Protein AF-A0A822H9C8-F1 (afdb_monomer)

Foldseek 3Di:
DDDPDPDPVLPDQPDFDWDADPPDPPRRTDTDRDQVVPPCPVVVVVLCVQVVVLVCVVCPLVDPPDPVCVVVSVVVCVVVVNDDPPDDDDDDDDPPPVPPDDPVRVLVVQLVSCCVRVPPPCDGPRHHSVNSSVD

Radius of gyration: 20.41 Å; Cα contacts (8 Å, |Δi|>4): 65; chains: 1; bounding box: 45×48×55 Å

Solvent-accessible surface area (backbone atoms only — not comparable to full-atom values): 8768 Å² total; per-residue (Å²): 136,82,79,84,74,83,55,69,88,76,63,60,85,50,49,76,42,73,45,76,35,92,88,45,90,95,47,64,54,46,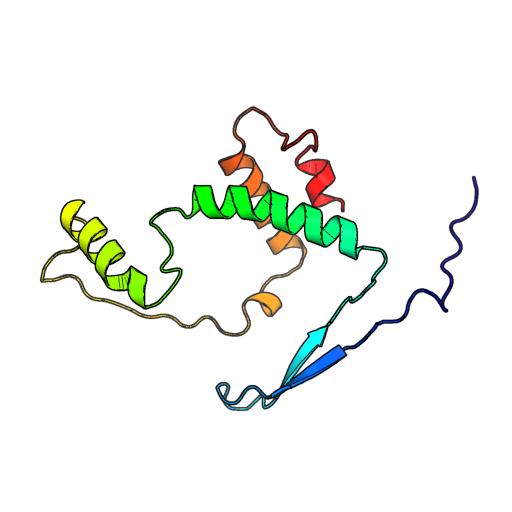80,45,76,47,62,76,91,36,96,56,43,68,57,54,54,49,50,51,53,59,51,47,51,56,49,50,64,76,37,59,95,75,60,78,87,45,81,84,48,44,61,62,52,49,51,48,34,39,76,71,68,76,47,55,96,84,64,81,88,86,87,83,86,77,78,63,65,88,72,77,53,56,73,64,60,52,51,56,52,50,52,53,49,49,57,72,71,53,51,90,65,58,44,58,98,86,42,40,59,69,59,66,78,71,109

Mean predicted aligned error: 11.52 Å

Nearest PDB structures (foldseek):
  7yp0-assembly1_B-2  TM=2.480E-01  e=6.935E+00  Colletotrichum tofieldiae

Structure (mmCIF, N/CA/C/O backbone):
data_AF-A0A822H9C8-F1
#
_entry.id   AF-A0A822H9C8-F1
#
loop_
_atom_site.group_PDB
_atom_site.id
_atom_site.type_symbol
_atom_site.label_atom_id
_atom_site.label_alt_id
_atom_site.label_comp_id
_atom_site.label_asym_id
_atom_site.label_entity_id
_atom_site.label_seq_id
_atom_site.pdbx_PDB_ins_code
_atom_site.Cartn_x
_atom_site.Cartn_y
_atom_site.Cartn_z
_atom_site.occupancy
_atom_site.B_iso_or_equiv
_atom_site.auth_seq_id
_atom_site.auth_comp_id
_atom_site.auth_asym_id
_atom_site.auth_atom_id
_atom_site.pdbx_PDB_model_num
ATOM 1 N N . TYR A 1 1 ? 20.281 15.296 -30.357 1.00 36.66 1 TYR A N 1
ATOM 2 C CA . TYR A 1 1 ? 19.369 14.185 -30.028 1.00 36.66 1 TYR A CA 1
ATOM 3 C C . TYR A 1 1 ? 20.124 12.868 -30.143 1.00 36.66 1 TYR A C 1
ATOM 5 O O . TYR A 1 1 ? 20.295 12.362 -31.243 1.00 36.66 1 TYR A O 1
ATOM 13 N N . MET A 1 2 ? 20.660 12.353 -29.031 1.00 35.38 2 MET A N 1
ATOM 14 C CA . MET A 1 2 ? 21.233 11.004 -28.994 1.00 35.38 2 MET A CA 1
ATOM 15 C C . MET A 1 2 ? 20.090 10.010 -28.800 1.00 35.38 2 MET A C 1
ATOM 17 O O . MET A 1 2 ? 19.389 10.067 -27.794 1.00 35.38 2 MET A O 1
ATOM 21 N N . ALA A 1 3 ? 19.890 9.122 -29.772 1.00 40.47 3 ALA A N 1
ATOM 22 C CA . ALA A 1 3 ? 18.968 8.005 -29.633 1.00 40.47 3 ALA A CA 1
ATOM 23 C C . ALA A 1 3 ? 19.430 7.126 -28.461 1.00 40.47 3 ALA A C 1
ATOM 25 O O . ALA A 1 3 ? 20.532 6.573 -28.492 1.00 40.47 3 ALA A O 1
ATOM 26 N N . MET A 1 4 ? 18.598 7.018 -27.425 1.00 35.91 4 MET A N 1
ATOM 27 C CA . MET A 1 4 ? 18.821 6.134 -26.286 1.00 35.91 4 MET A CA 1
ATOM 28 C C . MET A 1 4 ? 18.798 4.686 -26.793 1.00 35.91 4 MET A C 1
ATOM 30 O O . MET A 1 4 ? 17.742 4.100 -27.024 1.00 35.91 4 MET A O 1
ATOM 34 N N . LYS A 1 5 ? 19.978 4.115 -27.054 1.00 40.62 5 LYS A N 1
ATOM 35 C CA . LYS A 1 5 ? 20.110 2.714 -27.463 1.00 40.62 5 LYS A CA 1
ATOM 36 C C . LYS A 1 5 ? 19.941 1.833 -26.230 1.00 40.62 5 LYS A C 1
ATOM 38 O O . LYS A 1 5 ? 20.810 1.805 -25.363 1.00 40.62 5 LYS A O 1
ATOM 43 N N . ILE A 1 6 ? 18.832 1.099 -26.173 1.00 47.09 6 ILE A N 1
ATOM 44 C CA . ILE A 1 6 ? 18.606 0.072 -25.154 1.00 47.09 6 ILE A CA 1
ATOM 45 C C . ILE A 1 6 ? 19.649 -1.029 -25.359 1.00 47.09 6 ILE A C 1
ATOM 47 O O . ILE A 1 6 ? 19.600 -1.784 -26.333 1.00 47.09 6 ILE A O 1
ATOM 51 N N . ASN A 1 7 ? 20.613 -1.112 -24.446 1.00 45.69 7 ASN A N 1
ATOM 52 C CA . ASN A 1 7 ? 21.593 -2.182 -24.449 1.00 45.69 7 ASN A CA 1
ATOM 53 C C . ASN A 1 7 ? 20.964 -3.445 -23.829 1.00 45.69 7 ASN A C 1
ATOM 55 O O . ASN A 1 7 ? 20.665 -3.504 -22.635 1.00 45.69 7 ASN A O 1
ATOM 59 N N . ARG A 1 8 ? 20.743 -4.473 -24.656 1.00 47.16 8 ARG A N 1
ATOM 60 C CA . ARG A 1 8 ? 20.123 -5.740 -24.232 1.00 47.16 8 ARG A CA 1
ATOM 61 C C . ARG A 1 8 ? 20.939 -6.490 -23.173 1.00 47.16 8 ARG A C 1
ATOM 63 O O . ARG A 1 8 ? 20.356 -7.276 -22.439 1.00 47.16 8 ARG A O 1
ATOM 70 N N . SER A 1 9 ? 22.247 -6.241 -23.044 1.00 49.59 9 SER A N 1
ATOM 71 C CA . SER A 1 9 ? 23.064 -6.871 -21.995 1.00 49.59 9 SER A CA 1
ATOM 72 C C . SER A 1 9 ? 22.898 -6.228 -20.613 1.00 49.59 9 SER A C 1
ATOM 74 O O . SER A 1 9 ? 23.190 -6.879 -19.612 1.00 49.59 9 SER A O 1
ATOM 76 N N . THR A 1 10 ? 22.388 -4.991 -20.546 1.00 47.00 10 THR A N 1
ATOM 77 C CA . THR A 1 10 ? 22.060 -4.295 -19.287 1.00 47.00 10 THR A CA 1
ATOM 78 C C . THR A 1 10 ? 20.617 -4.514 -18.833 1.00 47.00 10 THR A C 1
ATOM 80 O O . THR A 1 10 ? 20.328 -4.378 -17.649 1.00 47.00 10 THR A O 1
ATOM 83 N N . VAL A 1 11 ? 19.710 -4.903 -19.739 1.00 45.28 11 VAL A N 1
ATOM 84 C CA . VAL A 1 11 ? 18.338 -5.308 -19.390 1.00 45.28 11 VAL A CA 1
ATOM 85 C C . VAL A 1 11 ? 18.329 -6.808 -19.111 1.00 45.28 11 VAL A C 1
ATOM 87 O O . VAL A 1 11 ? 17.826 -7.613 -19.890 1.00 45.28 11 VAL A O 1
ATOM 90 N N . ARG A 1 12 ? 18.933 -7.210 -17.996 1.00 47.72 12 ARG A N 1
ATOM 91 C CA . ARG A 1 12 ? 18.649 -8.531 -17.442 1.00 47.72 12 ARG A CA 1
ATOM 92 C C . ARG A 1 12 ? 17.345 -8.411 -16.654 1.00 47.72 12 ARG A C 1
ATOM 94 O O . ARG A 1 12 ? 17.274 -7.592 -15.740 1.00 47.72 12 ARG A O 1
ATOM 101 N N . MET A 1 13 ? 16.329 -9.220 -16.976 1.00 48.09 13 MET A N 1
ATOM 102 C CA . MET A 1 13 ? 15.284 -9.565 -16.000 1.00 48.09 13 MET A CA 1
ATOM 103 C C . MET A 1 13 ? 15.980 -10.355 -14.894 1.00 48.09 13 MET A C 1
ATOM 105 O O . MET A 1 13 ? 16.021 -11.583 -14.905 1.00 48.09 13 MET A O 1
ATOM 109 N N . ASN A 1 14 ? 16.668 -9.636 -14.020 1.00 49.94 14 ASN A N 1
ATOM 110 C CA . ASN A 1 14 ? 17.424 -10.206 -12.933 1.00 49.94 14 ASN A CA 1
ATOM 111 C C . ASN A 1 14 ? 16.394 -10.813 -11.973 1.00 49.94 14 ASN A C 1
ATOM 113 O O . ASN A 1 14 ? 15.735 -10.116 -11.218 1.00 49.94 14 ASN A O 1
ATOM 117 N N . TYR A 1 15 ? 16.251 -12.132 -12.089 1.00 63.12 15 TYR A N 1
ATOM 118 C CA . TYR A 1 15 ? 15.735 -13.056 -11.090 1.00 63.12 15 TYR A CA 1
ATOM 119 C C . TYR A 1 15 ? 14.228 -12.976 -10.781 1.00 63.12 15 TYR A C 1
ATOM 121 O O . TYR A 1 15 ? 13.789 -12.445 -9.760 1.00 63.12 15 TYR A O 1
ATOM 129 N N . LEU A 1 16 ? 13.438 -13.596 -11.664 1.00 69.19 16 LEU A N 1
ATOM 130 C CA . LEU A 1 16 ? 12.135 -14.157 -11.307 1.00 69.19 16 LEU A CA 1
ATOM 131 C C . LEU A 1 16 ? 12.366 -15.413 -10.449 1.00 69.19 16 LEU A C 1
ATOM 133 O O . LEU A 1 16 ? 12.914 -16.404 -10.934 1.00 69.19 16 LEU A O 1
ATOM 137 N N . TYR A 1 17 ? 11.960 -15.365 -9.187 1.00 72.44 17 TYR A N 1
ATOM 138 C CA . TYR A 1 17 ? 11.976 -16.487 -8.254 1.00 72.44 17 TYR A CA 1
ATOM 139 C C . TYR A 1 17 ? 10.575 -17.057 -8.084 1.00 72.44 17 TYR A C 1
ATOM 141 O O . TYR A 1 17 ? 9.591 -16.329 -8.151 1.00 72.44 17 TYR A O 1
ATOM 149 N N . PHE A 1 18 ? 10.493 -18.350 -7.800 1.00 77.25 18 PHE A N 1
ATOM 150 C CA . PHE A 1 18 ? 9.261 -19.016 -7.401 1.00 77.25 18 PHE A CA 1
ATOM 151 C C . PHE A 1 18 ? 9.414 -19.424 -5.942 1.00 77.25 18 PHE A C 1
ATOM 153 O O . PHE A 1 18 ? 10.224 -20.294 -5.623 1.00 77.25 18 PHE A O 1
ATOM 160 N N . VAL A 1 19 ? 8.690 -18.750 -5.055 1.00 77.94 19 VAL A N 1
ATOM 161 C CA . VAL A 1 19 ? 8.716 -19.036 -3.617 1.00 77.94 19 VAL A CA 1
ATOM 162 C C . VAL A 1 19 ? 7.551 -19.954 -3.290 1.00 77.94 19 VAL A C 1
ATOM 164 O O . VAL A 1 19 ? 6.434 -19.693 -3.724 1.00 77.94 19 VAL A O 1
ATOM 167 N N . SER A 1 20 ? 7.796 -21.036 -2.554 1.00 73.06 20 SER A N 1
ATOM 168 C CA . SER A 1 20 ? 6.732 -21.950 -2.141 1.00 73.06 20 SER A CA 1
ATOM 169 C C . SER A 1 20 ? 5.742 -21.250 -1.210 1.00 73.06 20 SER A C 1
ATOM 171 O O . SER A 1 20 ? 6.162 -20.710 -0.185 1.00 73.06 20 SER A O 1
ATOM 173 N N . ASP A 1 21 ? 4.453 -21.309 -1.533 1.00 70.12 21 ASP A N 1
ATOM 174 C CA . ASP A 1 21 ? 3.382 -20.826 -0.660 1.00 70.12 21 ASP A CA 1
ATOM 175 C C . ASP A 1 21 ? 2.584 -22.028 -0.148 1.00 70.12 21 ASP A C 1
ATOM 177 O O . ASP A 1 21 ? 1.805 -22.646 -0.869 1.00 70.12 21 ASP A O 1
ATOM 181 N N . THR A 1 22 ? 2.823 -22.398 1.109 1.00 66.62 22 THR A N 1
ATOM 182 C CA . THR A 1 22 ? 2.149 -23.528 1.762 1.00 66.62 22 THR A CA 1
ATOM 183 C C . THR A 1 22 ? 0.739 -23.186 2.240 1.00 66.62 22 THR A C 1
ATOM 185 O O . THR A 1 22 ? 0.046 -24.067 2.746 1.00 66.62 22 THR A O 1
ATOM 188 N N . HIS A 1 23 ? 0.314 -21.924 2.127 1.00 65.38 23 HIS A N 1
ATOM 189 C CA . HIS A 1 23 ? -0.950 -21.434 2.678 1.00 65.38 23 HIS A CA 1
ATOM 190 C C . HIS A 1 23 ? -2.049 -21.229 1.623 1.00 65.38 23 HIS A C 1
ATOM 192 O O . HIS A 1 23 ? -3.171 -20.875 1.989 1.00 65.38 23 HIS A O 1
ATOM 198 N N . LYS A 1 24 ? -1.768 -21.484 0.337 1.00 60.69 24 LYS A N 1
ATOM 199 C CA . LYS A 1 24 ? -2.753 -21.436 -0.753 1.00 60.69 24 LYS A CA 1
ATOM 200 C C . LYS A 1 24 ? -3.019 -22.820 -1.334 1.00 60.69 24 LYS A C 1
ATOM 202 O O . LYS A 1 24 ? -2.141 -23.442 -1.926 1.00 60.69 24 LYS A O 1
ATOM 207 N N . GLU A 1 25 ? -4.260 -23.284 -1.225 1.00 59.91 25 GLU A N 1
ATOM 208 C CA . GLU A 1 25 ? -4.690 -24.498 -1.919 1.00 59.91 25 GLU A CA 1
ATOM 209 C C . GLU A 1 25 ? -4.641 -24.289 -3.444 1.00 59.91 25 GLU A C 1
ATOM 211 O O . GLU A 1 25 ? -5.191 -23.326 -3.976 1.00 59.91 25 GLU A O 1
ATOM 216 N N . GLY A 1 26 ? -3.959 -25.190 -4.158 1.00 62.66 26 GLY A N 1
ATOM 217 C CA . GLY A 1 26 ? -3.940 -25.239 -5.626 1.00 62.66 26 GLY A CA 1
ATOM 218 C C . GLY A 1 26 ? -2.845 -24.429 -6.334 1.00 62.66 26 GLY A C 1
ATOM 219 O O . GLY A 1 26 ? -2.593 -24.692 -7.509 1.00 62.66 26 GLY A O 1
ATOM 220 N N . ILE A 1 27 ? -2.145 -23.510 -5.656 1.00 62.75 27 ILE A N 1
ATOM 221 C CA . ILE A 1 27 ? -1.008 -22.766 -6.232 1.00 62.75 27 ILE A CA 1
ATOM 222 C C . ILE A 1 27 ? 0.212 -22.945 -5.320 1.00 62.75 27 ILE A C 1
ATOM 224 O O . ILE A 1 27 ? 0.350 -22.222 -4.338 1.00 62.75 27 ILE A O 1
ATOM 228 N N . PRO A 1 28 ? 1.120 -23.888 -5.630 1.00 66.75 28 PRO A N 1
ATOM 229 C CA . PRO A 1 28 ? 2.217 -24.238 -4.729 1.00 66.75 28 PRO A CA 1
ATOM 230 C C . PRO A 1 28 ? 3.353 -23.206 -4.717 1.00 66.75 28 PRO A C 1
ATOM 232 O O . PRO A 1 28 ? 4.261 -23.313 -3.894 1.00 66.75 28 PRO A O 1
ATOM 235 N N . VAL A 1 29 ? 3.347 -22.238 -5.641 1.00 72.81 29 VAL A N 1
ATOM 236 C CA . VAL A 1 29 ? 4.432 -21.267 -5.815 1.00 72.81 29 VAL A CA 1
ATOM 237 C C . VAL A 1 29 ? 3.924 -19.872 -6.169 1.00 72.81 29 VAL A C 1
ATOM 239 O O . VAL A 1 29 ? 3.071 -19.709 -7.040 1.00 72.81 29 VAL A O 1
ATOM 242 N N . GLN A 1 30 ? 4.512 -18.853 -5.547 1.00 73.56 30 GLN A N 1
ATOM 243 C CA . GLN A 1 30 ? 4.297 -17.451 -5.870 1.00 73.56 30 GLN A CA 1
ATOM 244 C C . GLN A 1 30 ? 5.509 -16.895 -6.639 1.00 73.56 30 GLN A C 1
ATOM 246 O O . GLN A 1 30 ? 6.632 -16.935 -6.120 1.00 73.56 30 GLN A O 1
ATOM 251 N N . PRO A 1 31 ? 5.322 -16.381 -7.870 1.00 75.75 31 PRO A N 1
ATOM 252 C CA . PRO A 1 31 ? 6.388 -15.710 -8.600 1.00 75.75 31 PRO A CA 1
ATOM 253 C C . PRO A 1 31 ? 6.720 -14.353 -7.961 1.00 75.75 31 PRO A C 1
ATOM 255 O O . PRO A 1 31 ? 5.826 -13.555 -7.682 1.00 75.75 31 PRO A O 1
ATOM 258 N N . ILE A 1 32 ? 8.007 -14.066 -7.768 1.00 77.81 32 ILE A N 1
ATOM 259 C CA . ILE A 1 32 ? 8.523 -12.802 -7.227 1.00 77.81 32 ILE A CA 1
ATOM 260 C C . ILE A 1 32 ? 9.671 -12.318 -8.108 1.00 77.81 32 ILE A C 1
ATOM 262 O O . ILE A 1 32 ? 10.579 -13.079 -8.425 1.00 77.81 32 ILE A O 1
ATOM 266 N N . ILE A 1 33 ? 9.658 -11.041 -8.481 1.00 74.38 33 ILE A N 1
ATOM 267 C CA . ILE A 1 33 ? 10.748 -10.409 -9.232 1.00 74.38 33 ILE A CA 1
ATOM 268 C C . ILE A 1 33 ? 11.648 -9.662 -8.247 1.00 74.38 33 ILE A C 1
ATOM 270 O O . ILE A 1 33 ? 11.166 -8.829 -7.477 1.00 74.38 33 ILE A O 1
ATOM 274 N N . VAL A 1 34 ? 12.954 -9.932 -8.279 1.00 69.00 34 VAL A N 1
ATOM 275 C CA . VAL A 1 34 ? 13.933 -9.262 -7.410 1.00 69.00 34 VAL A CA 1
ATOM 276 C C . VAL A 1 34 ? 14.845 -8.365 -8.234 1.00 69.00 34 VAL A C 1
ATOM 278 O O . VAL A 1 34 ? 15.851 -8.792 -8.788 1.00 69.00 34 VAL A O 1
ATOM 281 N N . CYS A 1 35 ? 14.547 -7.072 -8.244 1.00 65.75 35 CYS A N 1
ATOM 282 C CA . CYS A 1 35 ? 15.323 -6.085 -8.991 1.00 65.75 35 CYS A CA 1
ATOM 283 C C . CYS A 1 35 ? 16.610 -5.643 -8.268 1.00 65.75 35 CYS A C 1
ATOM 285 O O . CYS A 1 35 ? 16.849 -4.442 -8.144 1.00 65.75 35 CYS A O 1
ATOM 287 N N . ASN A 1 36 ? 17.442 -6.572 -7.781 1.00 64.94 36 ASN A N 1
ATOM 288 C CA . ASN A 1 36 ? 18.732 -6.223 -7.170 1.00 64.94 36 ASN A CA 1
ATOM 289 C C . ASN A 1 36 ? 19.644 -5.530 -8.196 1.00 64.94 36 ASN A C 1
ATOM 291 O O . ASN A 1 36 ? 19.786 -6.002 -9.323 1.00 64.94 36 ASN A O 1
ATOM 295 N N . ASP A 1 37 ? 20.200 -4.380 -7.803 1.00 69.06 37 ASP A N 1
ATOM 296 C CA . ASP A 1 37 ? 21.037 -3.500 -8.636 1.00 69.06 37 ASP A CA 1
ATOM 297 C C . ASP A 1 37 ? 20.394 -3.068 -9.966 1.00 69.06 37 ASP A C 1
ATOM 299 O O . ASP A 1 37 ? 21.076 -2.693 -10.921 1.00 69.06 37 ASP A O 1
ATOM 303 N N . GLY A 1 38 ? 19.058 -3.096 -10.035 1.00 68.50 38 GLY A N 1
ATOM 304 C CA . GLY A 1 38 ? 18.320 -2.602 -11.189 1.00 68.50 38 GLY A CA 1
ATOM 305 C C . GLY A 1 38 ? 18.526 -1.093 -11.392 1.00 68.50 38 GLY A C 1
ATOM 306 O O . GLY A 1 38 ? 18.662 -0.355 -10.411 1.00 68.50 38 GLY A O 1
ATOM 307 N N . PRO A 1 39 ? 18.475 -0.598 -12.642 1.00 71.56 39 PRO A N 1
ATOM 308 C CA . PRO A 1 39 ? 18.678 0.823 -12.945 1.00 71.56 39 PRO A CA 1
ATOM 309 C C . PRO A 1 39 ? 17.655 1.738 -12.249 1.0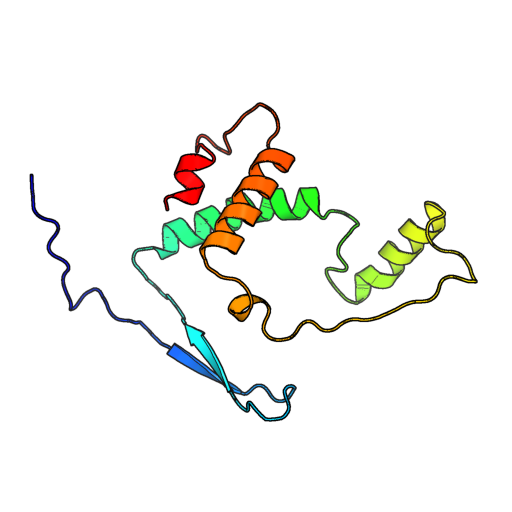0 71.56 39 PRO A C 1
ATOM 311 O O . PRO A 1 39 ? 17.935 2.907 -12.007 1.00 71.56 39 PRO A O 1
ATOM 314 N N . THR A 1 40 ? 16.489 1.201 -11.880 1.00 78.75 40 THR A N 1
ATOM 315 C CA . THR A 1 40 ? 15.413 1.916 -11.182 1.00 78.75 40 THR A CA 1
ATOM 316 C C . THR A 1 40 ? 15.452 1.765 -9.659 1.00 78.75 40 THR A C 1
ATOM 318 O O . THR A 1 40 ? 14.696 2.445 -8.971 1.00 78.75 40 THR A O 1
ATOM 321 N N . MET A 1 41 ? 16.350 0.944 -9.094 1.00 80.44 41 MET A N 1
ATOM 322 C CA . MET A 1 41 ? 16.372 0.622 -7.657 1.00 80.44 41 MET A CA 1
ATOM 323 C C . MET A 1 41 ? 16.482 1.870 -6.769 1.00 80.44 41 MET A C 1
ATOM 325 O O . MET A 1 41 ? 15.830 1.955 -5.727 1.00 80.44 41 MET A O 1
ATOM 329 N N . GLY A 1 42 ? 17.301 2.848 -7.168 1.00 81.25 42 GLY A N 1
ATOM 330 C CA . GLY A 1 42 ? 17.443 4.107 -6.433 1.00 81.25 42 GLY A CA 1
ATOM 331 C C . GLY A 1 42 ? 16.124 4.878 -6.352 1.00 81.25 42 GLY A C 1
ATOM 332 O O . GLY A 1 42 ? 15.709 5.273 -5.262 1.00 81.25 42 GLY A O 1
ATOM 333 N N . ILE A 1 43 ? 15.439 5.009 -7.492 1.00 82.31 43 ILE A N 1
ATOM 334 C CA . ILE A 1 43 ? 14.145 5.693 -7.602 1.00 82.31 43 ILE A CA 1
ATOM 335 C C . ILE A 1 43 ? 13.077 4.928 -6.814 1.00 82.31 43 ILE A C 1
ATOM 337 O O . ILE A 1 43 ? 12.385 5.527 -5.997 1.00 82.31 43 ILE A O 1
ATOM 341 N N . SER A 1 44 ? 12.996 3.601 -6.955 1.00 83.56 44 SER A N 1
ATOM 342 C CA . SER A 1 44 ? 12.028 2.779 -6.217 1.00 83.56 44 SER A CA 1
ATOM 343 C C . SER A 1 44 ? 12.214 2.870 -4.698 1.00 83.56 44 SER A C 1
ATOM 345 O O . SER A 1 44 ? 11.235 2.997 -3.965 1.00 83.56 44 SER A O 1
ATOM 347 N N . ARG A 1 45 ? 13.460 2.855 -4.198 1.00 85.38 45 ARG A N 1
ATOM 348 C CA . ARG A 1 45 ? 13.744 3.036 -2.760 1.00 85.38 45 ARG A CA 1
ATOM 349 C C . ARG A 1 45 ? 13.353 4.426 -2.273 1.00 85.38 45 ARG A C 1
ATOM 351 O O . ARG A 1 45 ? 12.837 4.556 -1.164 1.00 85.38 45 ARG A O 1
ATOM 358 N N . TYR A 1 46 ? 13.623 5.449 -3.078 1.00 87.25 46 TYR A N 1
ATOM 359 C CA . TYR A 1 46 ? 13.256 6.819 -2.752 1.00 87.25 46 TYR A CA 1
ATOM 360 C C . TYR A 1 46 ? 11.733 6.990 -2.688 1.00 87.25 46 TYR A C 1
ATOM 362 O O . TYR A 1 46 ? 11.228 7.418 -1.650 1.00 87.25 46 TYR A O 1
ATOM 370 N N . LEU A 1 47 ? 11.000 6.545 -3.715 1.00 87.38 47 LEU A N 1
ATOM 371 C CA . LEU A 1 47 ? 9.533 6.550 -3.730 1.00 87.38 47 LEU A CA 1
ATOM 372 C C . LEU A 1 47 ? 8.950 5.742 -2.566 1.00 87.38 47 LEU A C 1
ATOM 374 O O . LEU A 1 47 ? 8.037 6.209 -1.894 1.00 87.38 47 LEU A O 1
ATOM 378 N N . GLY A 1 48 ? 9.517 4.573 -2.257 1.00 88.50 48 GLY A N 1
ATOM 379 C CA . GLY A 1 48 ? 9.082 3.761 -1.120 1.00 88.50 48 GLY A CA 1
ATOM 380 C C . GLY A 1 48 ? 9.218 4.480 0.226 1.00 88.50 48 GLY A C 1
ATOM 381 O O . GLY A 1 48 ? 8.335 4.370 1.074 1.00 88.50 48 GLY A O 1
ATOM 382 N N . ARG A 1 49 ? 10.288 5.260 0.426 1.00 88.62 49 ARG A N 1
ATOM 383 C CA . ARG A 1 49 ? 10.455 6.091 1.632 1.00 88.62 49 ARG A CA 1
ATOM 384 C C . ARG A 1 49 ? 9.477 7.261 1.652 1.00 88.62 49 ARG A C 1
ATOM 386 O O . ARG A 1 49 ? 8.858 7.504 2.683 1.00 88.62 49 ARG A O 1
ATOM 393 N N . LEU A 1 50 ? 9.339 7.953 0.523 1.00 86.81 50 LEU A N 1
ATOM 394 C CA . LEU A 1 50 ? 8.458 9.108 0.371 1.00 86.81 50 LEU A CA 1
ATOM 395 C C . LEU A 1 50 ? 6.998 8.739 0.661 1.00 86.81 50 LEU A C 1
ATOM 397 O O . LEU A 1 50 ? 6.367 9.319 1.542 1.00 86.81 50 LEU A O 1
ATOM 401 N N . LEU A 1 51 ? 6.487 7.727 -0.043 1.00 88.44 51 LEU A N 1
ATOM 402 C CA . LEU A 1 51 ? 5.116 7.242 0.098 1.00 88.44 51 LEU A CA 1
ATOM 403 C C . LEU A 1 51 ? 4.901 6.533 1.436 1.00 88.44 51 LEU A C 1
ATOM 405 O O . LEU A 1 51 ? 3.821 6.626 2.010 1.00 88.44 51 LEU A O 1
ATOM 409 N N . GLY A 1 52 ? 5.926 5.848 1.953 1.00 87.44 52 GLY A N 1
ATOM 410 C CA . GLY A 1 52 ? 5.851 5.134 3.224 1.00 87.44 52 GLY A CA 1
ATOM 411 C C . GLY A 1 52 ? 5.564 6.052 4.412 1.00 87.44 52 GLY A C 1
ATOM 412 O O . GLY A 1 52 ? 4.764 5.687 5.270 1.00 87.44 52 GLY A O 1
ATOM 413 N N . LEU A 1 53 ? 6.166 7.245 4.452 1.00 85.12 53 LEU A N 1
ATOM 414 C CA . LEU A 1 53 ? 5.890 8.233 5.502 1.00 85.12 53 LEU A CA 1
ATOM 415 C C . LEU A 1 53 ? 4.434 8.707 5.449 1.00 85.12 53 LEU A C 1
ATOM 417 O O . LEU A 1 53 ? 3.718 8.583 6.438 1.00 85.12 53 LEU A O 1
ATOM 421 N N . LEU A 1 54 ? 3.969 9.126 4.269 1.00 85.69 54 LEU A N 1
ATOM 422 C CA . LEU A 1 54 ? 2.589 9.584 4.071 1.00 85.69 54 LEU A CA 1
ATOM 423 C C . LEU A 1 54 ? 1.568 8.496 4.404 1.00 85.69 54 LEU A C 1
ATOM 425 O O . LEU A 1 54 ? 0.557 8.749 5.056 1.00 85.69 54 LEU A O 1
ATOM 429 N N . PHE A 1 55 ? 1.839 7.264 3.975 1.00 86.69 55 PHE A N 1
ATOM 430 C CA . PHE A 1 55 ? 0.980 6.125 4.267 1.00 86.69 55 PHE A CA 1
ATOM 431 C C . PHE A 1 55 ? 0.913 5.840 5.771 1.00 86.69 55 PHE A C 1
ATOM 433 O O . PHE A 1 55 ? -0.166 5.557 6.296 1.00 86.69 55 PHE A O 1
ATOM 440 N N . ASN A 1 56 ? 2.044 5.902 6.476 1.00 83.62 56 ASN A N 1
ATOM 441 C CA . ASN A 1 56 ? 2.077 5.672 7.918 1.00 83.62 56 ASN A CA 1
ATOM 442 C C . ASN A 1 56 ? 1.281 6.737 8.677 1.00 83.62 56 ASN A C 1
ATOM 444 O O . ASN A 1 56 ? 0.526 6.376 9.578 1.00 83.62 56 ASN A O 1
ATOM 448 N N . ASP A 1 57 ? 1.380 8.001 8.272 1.00 81.50 57 ASP A N 1
ATOM 449 C CA . ASP A 1 57 ? 0.617 9.093 8.880 1.00 81.50 57 ASP A CA 1
ATOM 450 C C . ASP A 1 57 ? -0.888 8.931 8.617 1.00 81.50 57 ASP A C 1
ATOM 452 O O . ASP A 1 57 ? -1.698 8.969 9.546 1.00 81.50 57 ASP A O 1
ATOM 456 N N . ALA A 1 58 ? -1.279 8.638 7.372 1.00 80.00 58 ALA A N 1
ATOM 457 C CA . ALA A 1 58 ? -2.682 8.450 6.992 1.00 80.00 58 ALA A CA 1
ATOM 458 C C . ALA A 1 58 ? -3.339 7.212 7.637 1.00 80.00 58 ALA A C 1
ATOM 460 O O . ALA A 1 58 ? -4.563 7.163 7.829 1.00 80.00 58 ALA A O 1
ATOM 461 N N . THR A 1 59 ? -2.541 6.189 7.958 1.00 76.38 59 THR A N 1
ATOM 462 C CA . THR A 1 59 ? -3.015 4.926 8.548 1.00 76.38 59 THR A CA 1
ATOM 463 C C . THR A 1 59 ? -2.735 4.797 10.041 1.00 76.38 59 THR A C 1
ATOM 465 O O . THR A 1 59 ? -3.068 3.763 10.637 1.00 76.38 59 THR A O 1
ATOM 468 N N . TYR A 1 60 ? -2.189 5.844 10.665 1.00 67.50 60 TYR A N 1
ATOM 469 C CA . TYR A 1 60 ? -1.951 5.889 12.100 1.00 67.50 60 TYR A CA 1
ATOM 470 C C . TYR A 1 60 ? -3.252 5.569 12.860 1.00 67.50 60 TYR A C 1
ATOM 472 O O . TYR A 1 60 ? -4.326 6.085 12.547 1.00 67.50 60 TYR A O 1
ATOM 480 N N . CYS A 1 61 ? -3.176 4.633 13.808 1.00 60.44 61 CYS A N 1
ATOM 481 C CA . CYS A 1 61 ? -4.306 4.067 14.567 1.00 60.44 61 CYS A CA 1
ATOM 482 C C . CYS A 1 61 ? -5.368 3.265 13.783 1.00 60.44 61 CYS A C 1
ATOM 484 O O . CYS A 1 61 ? -6.289 2.753 14.413 1.00 60.44 61 CYS A O 1
ATOM 486 N N . LYS A 1 62 ? -5.253 3.093 12.458 1.00 66.44 62 LYS A N 1
ATOM 487 C CA . LYS A 1 62 ? -6.182 2.266 11.650 1.00 66.44 62 LYS A CA 1
ATOM 488 C C . LYS A 1 62 ? -5.617 0.895 11.274 1.00 66.44 62 LYS A C 1
ATOM 490 O O . LYS A 1 62 ? -6.343 0.048 10.759 1.00 66.44 62 LYS A O 1
ATOM 495 N N . LYS A 1 63 ? -4.317 0.673 11.496 1.00 66.12 63 LYS A N 1
ATOM 496 C CA . LYS A 1 63 ? -3.607 -0.542 11.082 1.00 66.12 63 LYS A CA 1
ATOM 497 C C . LYS A 1 63 ? -3.083 -1.321 12.287 1.00 66.12 63 LYS A C 1
ATOM 499 O O . LYS A 1 63 ? -2.333 -0.793 13.106 1.00 66.12 63 LYS A O 1
ATOM 504 N N . PHE A 1 64 ? -3.387 -2.614 12.335 1.00 65.62 64 PHE A N 1
ATOM 505 C CA . PHE A 1 64 ? -2.723 -3.559 13.230 1.00 65.62 64 PHE A CA 1
ATOM 506 C C . PHE A 1 64 ? -1.369 -3.938 12.618 1.00 65.62 64 PHE A C 1
ATOM 508 O O . PHE A 1 64 ? -1.279 -4.840 11.793 1.00 65.62 64 PHE A O 1
ATOM 515 N N . HIS A 1 65 ? -0.307 -3.196 12.944 1.00 58.34 65 HIS A N 1
ATOM 516 C CA . HIS A 1 65 ? 1.001 -3.418 12.309 1.00 58.34 65 HIS A CA 1
ATOM 517 C C . HIS A 1 65 ? 1.669 -4.725 12.769 1.00 58.34 65 HIS A C 1
ATOM 519 O O . HIS A 1 65 ? 2.431 -5.330 12.021 1.00 58.34 65 HIS A O 1
ATOM 525 N N . LYS A 1 66 ? 1.408 -5.151 14.012 1.00 62.91 66 LYS A N 1
ATOM 526 C CA . LYS A 1 66 ? 1.989 -6.348 14.633 1.00 62.91 66 LYS A CA 1
ATOM 527 C C . LYS A 1 66 ? 0.996 -6.952 15.621 1.00 62.91 66 LYS A C 1
ATOM 529 O O . LYS A 1 66 ? 0.252 -6.210 16.258 1.00 62.91 66 LYS A O 1
ATOM 534 N N . GLY A 1 67 ? 1.029 -8.276 15.789 1.00 63.72 67 GLY A N 1
ATOM 535 C CA . GLY A 1 67 ? 0.104 -8.998 16.675 1.00 63.72 67 GLY A CA 1
ATOM 536 C C . GLY A 1 67 ? 0.091 -8.477 18.117 1.00 63.72 67 GLY A C 1
ATOM 537 O O . GLY A 1 67 ? -0.963 -8.407 18.735 1.00 63.72 67 GLY A O 1
ATOM 538 N N . TYR A 1 68 ? 1.231 -8.002 18.629 1.00 68.94 68 TYR A N 1
ATOM 539 C CA . TYR A 1 68 ? 1.311 -7.449 19.986 1.00 68.94 68 TYR A CA 1
ATOM 540 C C . TYR A 1 68 ? 0.672 -6.057 20.143 1.00 68.94 68 TYR A C 1
ATOM 542 O O . TYR A 1 68 ? 0.364 -5.655 21.259 1.00 68.94 68 TYR A O 1
ATOM 550 N N . ASN A 1 69 ? 0.430 -5.324 19.051 1.00 70.88 69 ASN A N 1
ATOM 551 C CA . ASN A 1 69 ? -0.250 -4.024 19.103 1.00 70.88 69 ASN A CA 1
ATOM 552 C C . ASN A 1 69 ? -1.778 -4.159 19.110 1.00 70.88 69 ASN A C 1
ATOM 554 O O . ASN A 1 69 ? -2.470 -3.168 19.327 1.00 70.88 69 ASN A O 1
ATOM 558 N N . VAL A 1 70 ? -2.308 -5.365 18.877 1.00 77.88 70 VAL A N 1
ATOM 559 C CA . VAL A 1 70 ? -3.753 -5.604 18.778 1.00 77.88 70 VAL A CA 1
ATOM 560 C C . VAL A 1 70 ? -4.471 -5.163 20.046 1.00 77.88 70 VAL A C 1
ATOM 562 O O . VAL A 1 70 ? -5.455 -4.436 19.952 1.00 77.88 70 VAL A O 1
ATOM 565 N N . ILE A 1 71 ? -3.934 -5.513 21.217 1.00 81.31 71 ILE A N 1
ATOM 566 C CA . ILE A 1 71 ? -4.532 -5.149 22.505 1.00 81.31 71 ILE A CA 1
ATOM 567 C C . ILE A 1 71 ? -4.590 -3.629 22.675 1.00 81.31 71 ILE A C 1
ATOM 569 O O . ILE A 1 71 ? -5.671 -3.093 22.887 1.00 81.31 71 ILE A O 1
ATOM 573 N N . HIS A 1 72 ? -3.479 -2.913 22.483 1.00 80.25 72 HI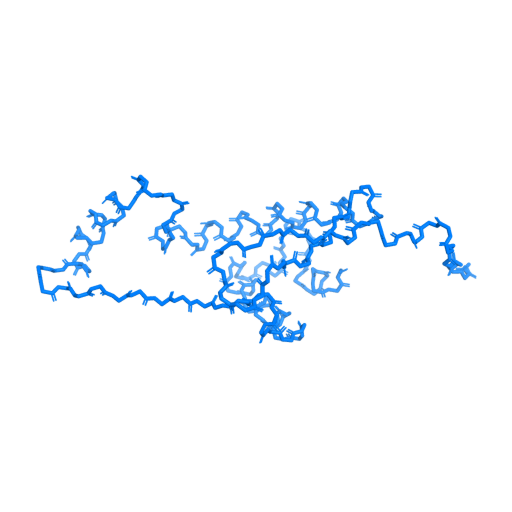S A N 1
ATOM 574 C CA . HIS A 1 72 ? -3.459 -1.452 22.613 1.00 80.25 72 HIS A CA 1
ATOM 575 C C . HIS A 1 72 ? -4.398 -0.742 21.634 1.00 80.25 72 HIS A C 1
ATOM 577 O O . HIS A 1 72 ? -5.052 0.240 21.987 1.00 80.25 72 HIS A O 1
ATOM 583 N N . THR A 1 73 ? -4.504 -1.242 20.404 1.00 78.31 73 THR A N 1
ATOM 584 C CA . THR A 1 73 ? -5.447 -0.703 19.422 1.00 78.31 73 THR A CA 1
ATOM 585 C C . THR A 1 73 ? -6.898 -0.990 19.824 1.00 78.31 73 THR A C 1
ATOM 587 O O . THR A 1 73 ? -7.741 -0.102 19.716 1.00 78.31 73 THR A O 1
ATOM 590 N N . MET A 1 74 ? -7.207 -2.179 20.350 1.00 82.38 74 MET A N 1
ATOM 591 C CA . MET A 1 74 ? -8.537 -2.481 20.894 1.00 82.38 74 MET A CA 1
ATOM 592 C C . MET A 1 74 ? -8.865 -1.602 22.109 1.00 82.38 74 MET A C 1
ATOM 594 O O . MET A 1 74 ? -9.957 -1.047 22.179 1.00 82.38 74 MET A O 1
ATOM 598 N N . GLU A 1 75 ? -7.922 -1.383 23.024 1.00 85.50 75 GLU A N 1
ATOM 599 C CA . GLU A 1 75 ? -8.100 -0.457 24.151 1.00 85.50 75 GLU A CA 1
ATOM 600 C C . GLU A 1 75 ? -8.385 0.973 23.672 1.00 85.50 75 GLU A C 1
ATOM 602 O O . GLU A 1 75 ? -9.248 1.654 24.229 1.00 85.50 75 GLU A O 1
ATOM 607 N N . PHE A 1 76 ? -7.696 1.432 22.622 1.00 84.12 76 PHE A N 1
ATOM 608 C CA . PHE A 1 76 ? -7.965 2.727 21.997 1.00 84.12 76 PHE A CA 1
ATOM 609 C C . PHE A 1 76 ? -9.389 2.796 21.433 1.00 84.12 76 PHE A C 1
A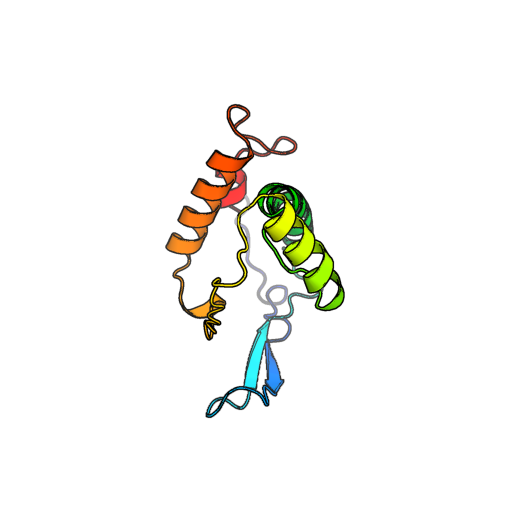TOM 611 O O . PHE A 1 76 ? -10.116 3.746 21.727 1.00 84.12 76 PHE A O 1
ATOM 618 N N . TYR A 1 77 ? -9.817 1.779 20.681 1.00 85.25 77 TYR A N 1
ATOM 619 C CA . TYR A 1 77 ? -11.167 1.721 20.119 1.00 85.25 77 TYR A CA 1
ATOM 620 C C . TYR A 1 77 ? -12.265 1.601 21.186 1.00 85.25 77 TYR A C 1
ATOM 622 O O . TYR A 1 77 ? -13.358 2.144 21.024 1.00 85.25 77 TYR A O 1
ATOM 630 N N . GLN A 1 78 ? -11.988 0.930 22.304 1.00 87.31 78 GLN A N 1
ATOM 631 C CA . GLN A 1 78 ? -12.884 0.912 23.457 1.00 87.31 78 GLN A CA 1
ATOM 632 C C . GLN A 1 78 ? -12.994 2.308 24.081 1.00 87.31 78 GLN A C 1
ATOM 634 O O . GLN A 1 78 ? -14.103 2.795 24.295 1.00 87.31 78 GLN A O 1
ATOM 639 N N . LYS A 1 79 ? -11.860 2.975 24.338 1.00 87.81 79 LYS A N 1
ATOM 640 C CA . LYS A 1 79 ? -11.829 4.331 24.913 1.00 87.81 79 LYS A CA 1
ATOM 641 C C . LYS A 1 79 ? -12.510 5.366 24.015 1.00 87.81 79 LYS A C 1
ATOM 643 O O . LYS A 1 79 ? -13.102 6.306 24.533 1.00 87.81 79 LYS A O 1
ATOM 648 N N . SER A 1 80 ? -12.468 5.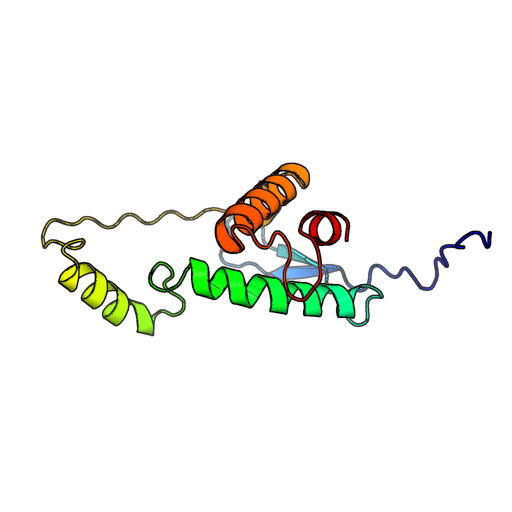187 22.695 1.00 86.00 80 SER A N 1
ATOM 649 C CA . SER A 1 80 ? -13.157 6.054 21.730 1.00 86.00 80 SER A CA 1
ATOM 650 C C . SER A 1 80 ? -14.641 5.711 21.527 1.00 86.00 80 SER A C 1
ATOM 652 O O . SER A 1 80 ? -15.308 6.345 20.710 1.00 86.00 80 SER A O 1
ATOM 654 N N . GLY A 1 81 ? -15.180 4.723 22.255 1.00 86.81 81 GLY A N 1
ATOM 655 C CA . GLY A 1 81 ? -16.586 4.312 22.176 1.00 86.81 81 GLY A CA 1
ATOM 656 C C . GLY A 1 81 ? -16.946 3.498 20.926 1.00 86.81 81 GLY A C 1
ATOM 657 O O . GLY A 1 81 ? -18.130 3.272 20.663 1.00 86.81 81 GLY A O 1
ATOM 658 N N . GLN A 1 82 ? -15.945 3.057 20.160 1.00 84.50 82 GLN A N 1
ATOM 659 C CA . GLN A 1 82 ? -16.105 2.298 18.915 1.00 84.50 82 GLN A CA 1
ATOM 660 C C . GLN A 1 82 ? -16.155 0.778 19.141 1.00 84.50 82 GLN A C 1
ATOM 662 O O . GLN A 1 82 ? -16.658 0.050 18.287 1.00 84.50 82 GLN A O 1
ATOM 667 N N . LEU A 1 83 ? -15.702 0.292 20.303 1.00 88.25 83 LEU A N 1
ATOM 668 C CA . LEU A 1 83 ? -15.913 -1.088 20.753 1.00 88.25 83 LEU A CA 1
ATOM 669 C C . LEU A 1 83 ? -16.911 -1.142 21.908 1.00 88.25 83 LEU A C 1
ATOM 671 O O . LEU A 1 83 ? -16.795 -0.413 22.893 1.00 88.25 83 LEU A O 1
ATOM 675 N N . ARG A 1 84 ? -17.879 -2.051 21.793 1.00 87.69 84 ARG A N 1
ATOM 676 C CA . ARG A 1 84 ? -18.875 -2.380 22.815 1.00 87.69 84 ARG A CA 1
ATOM 677 C C . ARG A 1 84 ? -18.811 -3.880 23.115 1.00 87.69 84 ARG A C 1
ATOM 679 O O . ARG A 1 84 ? -18.348 -4.642 22.269 1.00 87.69 84 ARG A O 1
ATOM 686 N N . PRO A 1 85 ? -19.341 -4.342 24.259 1.00 85.44 85 PRO A N 1
ATOM 687 C CA . PRO A 1 85 ? -19.428 -5.775 24.555 1.00 85.44 85 PRO A CA 1
ATOM 688 C C . PRO A 1 85 ? -20.192 -6.583 23.495 1.00 85.44 85 PRO A C 1
ATOM 690 O O . PRO A 1 85 ? -19.966 -7.775 23.341 1.00 85.44 85 PRO A O 1
ATOM 693 N N . THR A 1 86 ? -21.089 -5.932 22.751 1.00 91.12 86 THR A N 1
ATOM 694 C CA . THR A 1 86 ? -21.876 -6.535 21.666 1.00 91.12 86 THR A CA 1
ATOM 695 C C . THR A 1 86 ? -21.211 -6.414 20.294 1.00 91.12 86 THR A C 1
ATOM 697 O O . THR A 1 86 ? -21.836 -6.741 19.287 1.00 91.12 86 THR A O 1
ATOM 700 N N . THR A 1 87 ? -19.989 -5.881 20.210 1.00 88.25 87 THR A N 1
ATOM 701 C CA . THR A 1 87 ? -19.289 -5.744 18.932 1.00 88.25 87 THR A CA 1
ATOM 702 C C . THR A 1 87 ? -18.864 -7.117 18.420 1.00 88.25 87 THR A C 1
ATOM 704 O O . THR A 1 87 ? -18.188 -7.871 19.115 1.00 88.25 87 THR A O 1
ATOM 707 N N . LEU A 1 88 ? -19.244 -7.423 17.180 1.00 89.62 88 LEU A N 1
ATOM 708 C CA . LEU A 1 88 ? -18.835 -8.632 16.473 1.00 89.62 88 LEU A CA 1
ATOM 709 C C . LEU A 1 88 ? -17.623 -8.337 15.589 1.00 89.62 88 LEU A C 1
ATOM 711 O O . LEU A 1 88 ? -17.545 -7.281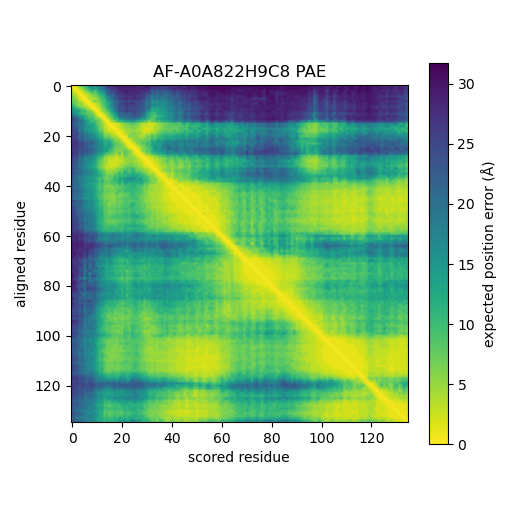 14.960 1.00 89.62 88 LEU A O 1
ATOM 715 N N . PHE A 1 89 ? -16.703 -9.294 15.514 1.00 85.62 89 PHE A N 1
ATOM 716 C CA . PHE A 1 89 ? -15.531 -9.216 14.650 1.00 85.62 89 PHE A CA 1
ATOM 717 C C . PHE A 1 89 ? -15.743 -10.088 13.416 1.00 85.62 89 PHE A C 1
ATOM 719 O O . PHE A 1 89 ? -16.103 -11.258 13.529 1.00 85.62 89 PHE A O 1
ATOM 726 N N . ALA A 1 90 ? -15.493 -9.518 12.242 1.00 85.88 90 ALA A N 1
ATOM 727 C CA . ALA A 1 90 ? -15.441 -10.242 10.980 1.00 85.88 90 ALA A CA 1
ATOM 728 C C . ALA A 1 90 ? -14.013 -10.180 10.435 1.00 85.88 90 ALA A C 1
ATOM 730 O O . ALA A 1 90 ? -13.346 -9.149 10.539 1.00 85.88 90 ALA A O 1
ATOM 731 N N . SER A 1 91 ? -13.552 -11.285 9.854 1.00 83.56 91 SER A N 1
ATOM 732 C CA . SER A 1 91 ? -12.268 -11.344 9.160 1.00 83.56 91 SER A CA 1
ATOM 733 C C . SER A 1 91 ? -12.509 -11.646 7.688 1.00 83.56 91 SER A C 1
ATOM 735 O O . SER A 1 91 ? -13.334 -12.491 7.346 1.00 83.56 91 SER A O 1
ATOM 737 N N . PHE A 1 92 ? -11.801 -10.924 6.827 1.00 83.44 92 PHE A N 1
ATOM 738 C CA . PHE A 1 92 ? -11.837 -11.111 5.385 1.00 83.44 92 PHE A CA 1
ATOM 739 C C . PHE A 1 92 ? -10.410 -11.332 4.914 1.00 83.44 92 PHE A C 1
ATOM 741 O O . PHE A 1 92 ? -9.511 -10.575 5.284 1.00 83.44 92 PHE A O 1
ATOM 748 N N . ASN A 1 93 ? -10.211 -12.358 4.095 1.00 81.31 93 ASN A N 1
ATOM 749 C CA . ASN A 1 93 ? -8.948 -12.580 3.416 1.00 81.31 93 ASN A CA 1
ATOM 750 C C . ASN A 1 93 ? -9.109 -12.200 1.943 1.00 81.31 93 ASN A C 1
ATOM 752 O O . ASN A 1 93 ? -9.993 -12.722 1.264 1.00 81.31 93 ASN A O 1
ATOM 756 N N . ILE A 1 94 ? -8.270 -11.285 1.461 1.00 81.00 94 ILE A N 1
ATOM 757 C CA . ILE A 1 94 ? -8.252 -10.878 0.056 1.00 81.00 94 ILE A CA 1
ATOM 758 C C . ILE A 1 94 ? -7.051 -11.553 -0.596 1.00 81.00 94 ILE A C 1
ATOM 760 O O . ILE A 1 94 ? -5.906 -11.159 -0.377 1.00 81.00 94 ILE A O 1
ATOM 764 N N . ASN A 1 95 ? -7.323 -12.579 -1.399 1.00 77.94 95 ASN A N 1
ATOM 765 C CA . ASN A 1 95 ? -6.284 -13.298 -2.125 1.00 77.94 95 ASN A CA 1
ATOM 766 C C . ASN A 1 95 ? -5.730 -12.439 -3.264 1.00 77.94 95 ASN A C 1
ATOM 768 O O . ASN A 1 95 ? -6.480 -11.726 -3.924 1.00 77.94 95 ASN A O 1
ATOM 772 N N . ASP A 1 96 ? -4.421 -12.538 -3.504 1.00 75.06 96 ASP A N 1
ATOM 773 C CA . ASP A 1 96 ? -3.755 -12.005 -4.700 1.00 75.06 96 ASP A CA 1
ATOM 774 C C . ASP A 1 96 ? -4.024 -10.522 -4.985 1.00 75.06 96 ASP A C 1
ATOM 776 O O . ASP A 1 96 ? -4.172 -10.104 -6.130 1.00 75.06 96 ASP A O 1
ATOM 780 N N . LEU A 1 97 ? -4.036 -9.702 -3.928 1.00 76.88 97 LEU A N 1
ATOM 781 C CA . LEU A 1 97 ? -4.300 -8.262 -4.006 1.00 76.88 97 LEU A CA 1
ATOM 782 C C . LEU A 1 97 ? -3.491 -7.565 -5.116 1.00 76.88 97 LEU A C 1
ATOM 784 O O . LEU A 1 97 ? -4.039 -6.763 -5.860 1.00 76.88 97 LEU A O 1
ATOM 788 N N . CYS A 1 98 ? -2.210 -7.912 -5.270 1.00 72.00 98 CYS A N 1
ATOM 789 C CA . CYS A 1 98 ? -1.322 -7.318 -6.274 1.00 72.00 98 CYS A CA 1
ATOM 790 C C . CYS A 1 98 ? -1.644 -7.717 -7.726 1.00 72.00 98 CYS A C 1
ATOM 792 O O . CYS A 1 98 ? -1.109 -7.098 -8.640 1.00 72.00 98 CYS A O 1
ATOM 794 N N . LEU A 1 99 ? -2.468 -8.745 -7.947 1.00 78.44 99 LEU A N 1
ATOM 795 C CA . LEU A 1 99 ? -2.846 -9.241 -9.277 1.00 78.44 99 LEU A CA 1
ATOM 796 C C . LEU A 1 99 ? -4.266 -8.826 -9.682 1.00 78.44 99 LEU A C 1
ATOM 798 O O . LEU A 1 99 ? -4.606 -8.887 -10.860 1.00 78.44 99 LEU A O 1
ATOM 802 N N . ASN A 1 100 ? -5.090 -8.396 -8.725 1.00 83.25 100 ASN A N 1
ATOM 803 C CA . ASN A 1 100 ? -6.503 -8.092 -8.962 1.00 83.25 100 ASN A CA 1
ATOM 804 C C . ASN A 1 100 ? -6.766 -6.659 -9.441 1.00 83.25 100 ASN A C 1
ATOM 806 O O . ASN A 1 100 ? -7.905 -6.332 -9.772 1.00 83.25 100 ASN A O 1
ATOM 810 N N . PHE A 1 101 ? -5.744 -5.803 -9.481 1.00 84.81 101 PHE A N 1
ATOM 811 C CA . PHE A 1 101 ? -5.878 -4.425 -9.944 1.00 84.81 101 PHE A CA 1
ATOM 812 C C . PHE A 1 101 ? -5.094 -4.207 -11.228 1.00 84.81 101 PHE A C 1
ATOM 814 O O . PHE A 1 101 ? -3.922 -4.570 -11.339 1.00 84.81 101 PHE A O 1
ATOM 821 N N . SER A 1 102 ? -5.742 -3.562 -12.195 1.00 87.94 102 SER A N 1
ATOM 822 C CA . SER A 1 102 ? -5.045 -3.041 -13.365 1.00 87.94 102 SER A CA 1
ATOM 823 C C . SER A 1 102 ? -4.077 -1.931 -12.957 1.00 87.94 102 SER A C 1
ATOM 825 O O . SER A 1 102 ? -4.285 -1.228 -11.967 1.00 87.94 102 SER A O 1
ATOM 827 N N . HIS A 1 103 ? -3.035 -1.730 -13.763 1.00 86.56 103 HIS A N 1
ATOM 828 C CA . HIS A 1 103 ? -2.073 -0.656 -13.536 1.00 86.56 103 HIS A CA 1
ATOM 829 C C . HIS A 1 103 ? -2.753 0.720 -13.432 1.00 86.56 103 HIS A C 1
ATOM 831 O O . HIS A 1 103 ? -2.435 1.484 -12.527 1.00 86.56 103 HIS A O 1
ATOM 837 N N . GLN A 1 104 ? -3.749 0.993 -14.285 1.00 90.06 104 GLN A N 1
ATOM 838 C CA . GLN A 1 104 ? -4.497 2.250 -14.247 1.00 90.06 104 GLN A CA 1
ATOM 839 C C . GLN A 1 104 ? -5.236 2.439 -12.919 1.00 90.06 104 GLN A C 1
ATOM 841 O O . GLN A 1 104 ? -5.119 3.491 -12.310 1.00 90.06 104 GLN A O 1
ATOM 846 N N . GLN A 1 105 ? -5.913 1.404 -12.411 1.00 91.06 105 GLN A N 1
ATOM 847 C CA . GLN A 1 105 ? -6.600 1.487 -11.114 1.00 91.06 105 GLN A CA 1
ATOM 848 C C . GLN A 1 105 ? -5.633 1.767 -9.959 1.00 91.06 105 GLN A C 1
ATOM 850 O O . GLN A 1 105 ? -5.997 2.450 -9.004 1.00 91.06 105 GLN A O 1
ATOM 855 N N . VAL A 1 106 ? -4.405 1.246 -10.032 1.00 89.31 106 VAL A N 1
ATOM 856 C CA . VAL A 1 106 ? -3.366 1.533 -9.035 1.00 89.31 106 VAL A CA 1
ATOM 857 C C . VAL A 1 106 ? -2.914 2.990 -9.125 1.00 89.31 106 VAL A C 1
ATOM 859 O O . VAL A 1 106 ? -2.772 3.632 -8.085 1.00 89.31 106 VAL A O 1
ATOM 862 N N . LEU A 1 107 ? -2.725 3.523 -10.336 1.00 91.19 107 LEU A N 1
ATOM 863 C CA . LEU A 1 107 ? -2.379 4.933 -10.540 1.00 91.19 107 LEU A CA 1
ATOM 864 C C . LEU A 1 107 ? -3.495 5.863 -10.057 1.00 91.19 107 LEU A C 1
ATOM 866 O O . LEU A 1 107 ? -3.215 6.780 -9.292 1.00 91.19 107 LEU A O 1
ATOM 870 N N . ASP A 1 108 ? -4.749 5.576 -10.408 1.00 92.44 108 ASP A N 1
ATOM 871 C CA . ASP A 1 108 ? -5.909 6.360 -9.974 1.00 92.44 108 ASP A CA 1
ATOM 872 C C . ASP A 1 108 ? -6.038 6.347 -8.439 1.00 92.44 108 ASP A C 1
ATOM 874 O O . ASP A 1 108 ? -6.306 7.368 -7.802 1.00 92.44 108 ASP A O 1
ATOM 878 N N . ALA A 1 109 ? -5.824 5.188 -7.805 1.00 90.81 109 ALA A N 1
ATOM 879 C CA . ALA A 1 109 ? -5.840 5.071 -6.349 1.00 90.81 109 ALA A CA 1
ATOM 880 C C . ALA A 1 109 ? -4.687 5.850 -5.695 1.00 90.81 109 ALA A C 1
ATOM 882 O O . ALA A 1 109 ? -4.895 6.505 -4.670 1.00 90.81 109 ALA A O 1
ATOM 883 N N . LEU A 1 110 ? -3.489 5.804 -6.285 1.00 91.00 110 LEU A N 1
ATOM 884 C CA . LEU A 1 110 ? -2.327 6.554 -5.814 1.00 91.00 110 LEU A CA 1
ATOM 885 C C . LEU A 1 110 ? -2.551 8.064 -5.943 1.00 91.00 110 LEU A C 1
ATOM 887 O O . LEU A 1 110 ? -2.297 8.793 -4.988 1.00 91.00 110 LEU A O 1
ATOM 891 N N . GLU A 1 111 ? -3.069 8.534 -7.075 1.00 91.75 111 GLU A N 1
ATOM 892 C CA . GLU A 1 111 ? -3.391 9.943 -7.297 1.00 91.75 111 GLU A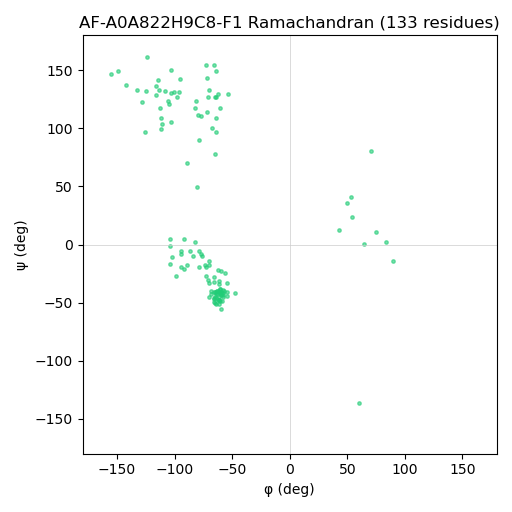 CA 1
ATOM 893 C C . GLU A 1 111 ? -4.400 10.455 -6.264 1.00 91.75 111 GLU A C 1
ATOM 895 O O . GLU A 1 111 ? -4.163 11.469 -5.603 1.00 91.75 111 GLU A O 1
ATOM 900 N N . ASN A 1 112 ? -5.492 9.715 -6.057 1.00 90.88 112 ASN A N 1
ATOM 901 C CA . ASN A 1 112 ? -6.497 10.048 -5.050 1.00 90.88 112 ASN A CA 1
ATOM 902 C C . ASN A 1 112 ? -5.899 10.090 -3.636 1.00 90.88 112 ASN A C 1
ATOM 904 O O . ASN A 1 112 ? -6.163 11.021 -2.871 1.00 90.88 112 ASN A O 1
ATOM 908 N N . PHE A 1 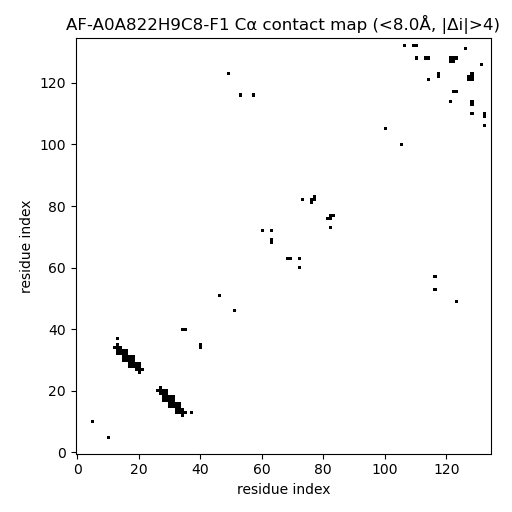113 ? -5.056 9.112 -3.292 1.00 90.44 113 PHE A N 1
ATOM 909 C CA . PHE A 1 113 ? -4.365 9.079 -2.006 1.00 90.44 113 PHE A CA 1
ATOM 910 C C . PHE A 1 113 ? -3.465 10.305 -1.810 1.00 90.44 113 PHE A C 1
ATOM 912 O O . PHE A 1 113 ? -3.554 10.967 -0.772 1.00 90.44 113 PHE A O 1
ATOM 919 N N . LEU A 1 114 ? -2.645 10.640 -2.807 1.00 89.25 114 LEU A N 1
ATOM 920 C CA . LEU A 1 114 ? -1.730 11.779 -2.762 1.00 89.25 114 LEU A CA 1
ATOM 921 C C . LEU A 1 114 ? -2.495 13.101 -2.633 1.00 89.25 114 LEU A C 1
ATOM 923 O O . LEU A 1 114 ? -2.209 13.877 -1.722 1.00 89.25 114 LEU A O 1
ATOM 927 N N . ASN A 1 115 ? -3.527 13.315 -3.451 1.00 88.62 115 ASN A N 1
ATOM 928 C CA . ASN A 1 115 ? -4.382 14.502 -3.365 1.00 88.62 115 ASN A CA 1
ATOM 929 C C . ASN A 1 115 ? -5.046 14.642 -1.985 1.00 88.62 115 ASN A C 1
ATOM 931 O O . ASN A 1 115 ? -5.123 15.743 -1.444 1.00 88.62 115 ASN A O 1
ATOM 935 N N . SER A 1 116 ? -5.476 13.531 -1.379 1.00 87.00 116 SER A N 1
ATOM 936 C CA . SER A 1 116 ? -6.087 13.554 -0.042 1.00 87.00 116 SER A CA 1
ATOM 937 C C . SER A 1 116 ? -5.090 13.806 1.096 1.00 87.00 116 SER A C 1
ATOM 939 O O . SER A 1 116 ? -5.477 14.334 2.136 1.00 87.00 116 SER A O 1
ATOM 941 N N . SER A 1 117 ? -3.819 13.437 0.908 1.00 83.81 117 SER A N 1
ATOM 942 C CA . SER A 1 117 ? -2.807 13.425 1.974 1.00 83.81 117 SER A CA 1
ATOM 943 C C . SER A 1 117 ? -1.900 14.661 1.976 1.00 83.81 117 SER A C 1
ATOM 945 O O . SER A 1 117 ? -1.387 15.029 3.027 1.00 83.81 117 SER A O 1
ATOM 947 N N . ILE A 1 118 ? -1.692 15.301 0.820 1.00 80.75 118 ILE A N 1
ATOM 948 C CA . ILE A 1 118 ? -0.801 16.470 0.657 1.00 80.75 118 ILE A CA 1
ATOM 949 C C . ILE A 1 118 ? -1.583 17.792 0.765 1.00 80.75 118 ILE A C 1
ATOM 951 O O . ILE A 1 118 ? -1.004 18.847 1.016 1.00 80.75 118 ILE A O 1
ATOM 955 N N . GLY A 1 119 ? -2.908 17.754 0.591 1.00 71.56 119 GLY A N 1
ATOM 956 C CA . GLY A 1 119 ? -3.739 18.955 0.594 1.00 71.56 119 GLY A CA 1
ATOM 957 C C . GLY A 1 119 ? -3.340 19.934 -0.518 1.00 71.56 119 GLY A C 1
ATOM 958 O O . GLY A 1 119 ? -3.097 19.530 -1.654 1.00 71.56 119 GLY A O 1
ATOM 959 N N . SER A 1 120 ? -3.278 21.227 -0.189 1.00 68.19 120 SER A N 1
ATOM 960 C CA . SER A 1 120 ? -3.058 22.325 -1.145 1.00 68.19 120 SER A CA 1
ATOM 961 C C . SER A 1 120 ? -1.652 22.384 -1.748 1.00 68.19 120 SER A C 1
ATOM 963 O O . SER A 1 120 ? -1.457 23.050 -2.763 1.00 68.19 120 SER A O 1
ATOM 965 N N . ASP A 1 121 ? -0.666 21.726 -1.133 1.00 68.38 121 ASP A N 1
ATOM 966 C CA . ASP A 1 121 ? 0.743 21.907 -1.500 1.00 68.38 121 ASP A CA 1
ATOM 967 C C . ASP A 1 121 ? 1.136 21.178 -2.797 1.00 68.38 121 ASP A C 1
ATOM 969 O O . ASP A 1 121 ? 2.233 21.412 -3.305 1.00 68.38 121 ASP A O 1
ATOM 973 N N . HIS A 1 122 ? 0.250 20.332 -3.359 1.00 75.44 122 HIS A N 1
ATOM 974 C CA . HIS A 1 122 ? 0.356 19.600 -4.644 1.00 75.44 122 HIS A CA 1
ATOM 975 C C . HIS A 1 122 ? 1.725 18.950 -4.957 1.00 75.44 122 HIS A C 1
ATOM 977 O O . HIS A 1 122 ? 1.991 18.511 -6.083 1.00 75.44 122 HIS A O 1
ATOM 983 N N . SER A 1 123 ? 2.607 18.868 -3.964 1.00 80.06 123 SER A N 1
ATOM 984 C CA . SER A 1 123 ? 3.990 18.458 -4.093 1.00 80.06 123 SER A CA 1
ATOM 985 C C . SER A 1 123 ? 4.509 17.895 -2.775 1.00 80.06 123 SER A C 1
ATOM 987 O O . SER A 1 123 ? 4.109 18.318 -1.693 1.00 80.06 123 SER A O 1
ATOM 989 N N . ILE A 1 124 ? 5.407 16.917 -2.864 1.00 81.44 124 ILE A N 1
ATOM 990 C CA . ILE A 1 124 ? 6.046 16.285 -1.708 1.00 81.44 124 ILE A CA 1
ATOM 991 C C . ILE A 1 124 ? 7.544 16.328 -1.940 1.00 81.44 124 ILE A C 1
ATOM 993 O O . ILE A 1 124 ? 8.027 15.823 -2.953 1.00 81.44 124 ILE A O 1
ATOM 997 N N . GLN A 1 125 ? 8.283 16.935 -1.009 1.00 80.19 125 GLN A N 1
ATOM 998 C CA . GLN A 1 125 ? 9.740 17.094 -1.115 1.00 80.19 125 GLN A CA 1
ATOM 999 C C . GLN A 1 125 ? 10.187 17.665 -2.480 1.00 80.19 125 GLN A C 1
ATOM 1001 O O . GLN A 1 125 ? 11.223 17.281 -3.016 1.00 80.19 125 GLN A O 1
ATOM 1006 N N . GLY A 1 126 ? 9.392 18.576 -3.054 1.00 80.38 126 GLY A N 1
ATOM 1007 C CA . GLY A 1 126 ? 9.684 19.229 -4.333 1.00 80.38 126 GLY A CA 1
ATOM 1008 C C . GLY A 1 126 ? 9.273 18.452 -5.591 1.00 80.38 126 GLY A C 1
ATOM 1009 O O . GLY A 1 126 ? 9.498 18.951 -6.690 1.00 80.38 126 GLY A O 1
ATOM 1010 N N . MET A 1 127 ? 8.651 17.273 -5.472 1.00 84.19 127 MET A N 1
ATOM 1011 C CA . MET A 1 127 ? 8.062 16.557 -6.613 1.00 84.19 127 MET A CA 1
ATOM 1012 C C . MET A 1 127 ? 6.556 16.764 -6.678 1.00 84.19 127 MET A C 1
ATOM 1014 O O . MET A 1 127 ? 5.864 16.562 -5.684 1.00 84.19 127 MET A O 1
ATOM 1018 N N . THR A 1 128 ? 6.042 17.116 -7.856 1.0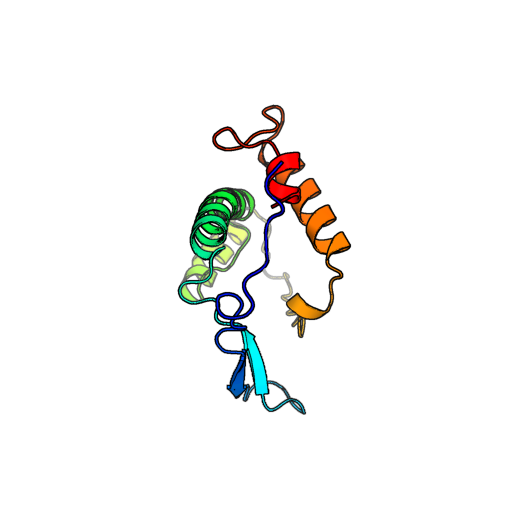0 88.75 128 THR A N 1
ATOM 1019 C CA . THR A 1 128 ? 4.597 17.191 -8.096 1.00 88.75 128 THR A CA 1
ATOM 1020 C C . THR A 1 128 ? 3.988 15.792 -8.165 1.00 88.75 128 THR A C 1
ATOM 1022 O O . THR A 1 128 ? 4.659 14.822 -8.530 1.00 88.75 128 THR A O 1
ATOM 1025 N N . ILE A 1 129 ? 2.694 15.689 -7.857 1.00 86.94 129 ILE A N 1
ATOM 1026 C CA . ILE A 1 129 ? 1.933 14.433 -7.977 1.00 86.94 129 ILE A CA 1
ATOM 1027 C C . ILE A 1 129 ? 2.056 13.857 -9.394 1.00 86.94 129 ILE A C 1
ATOM 1029 O O . ILE A 1 129 ? 2.341 12.675 -9.558 1.00 86.94 129 ILE A O 1
ATOM 1033 N N . THR A 1 130 ? 1.939 14.706 -10.419 1.00 87.62 130 THR A N 1
ATOM 1034 C CA . THR A 1 130 ? 2.085 14.304 -11.824 1.00 87.62 130 THR A CA 1
ATOM 1035 C C . THR A 1 130 ? 3.444 13.669 -12.108 1.00 87.62 130 THR A C 1
ATOM 1037 O O . THR A 1 130 ? 3.497 12.635 -12.764 1.00 87.62 130 THR A O 1
ATOM 1040 N N . THR A 1 131 ? 4.536 14.235 -11.582 1.00 87.06 131 THR A N 1
ATOM 1041 C CA . THR A 1 131 ? 5.878 13.654 -11.740 1.00 87.06 131 THR A CA 1
ATOM 1042 C C . THR A 1 131 ? 5.971 12.287 -11.071 1.00 87.06 131 THR A C 1
ATOM 1044 O O . THR A 1 131 ? 6.552 11.375 -11.645 1.00 87.06 131 THR A O 1
ATOM 1047 N N . ILE A 1 132 ? 5.375 12.114 -9.887 1.00 86.75 132 ILE A N 1
ATOM 1048 C CA . ILE A 1 132 ? 5.367 10.825 -9.177 1.00 86.75 132 ILE A CA 1
ATOM 1049 C C . ILE A 1 132 ? 4.615 9.753 -9.979 1.00 86.75 132 ILE A C 1
ATOM 1051 O O . ILE A 1 132 ? 5.074 8.617 -10.035 1.00 86.75 132 ILE A O 1
ATOM 1055 N N . LEU A 1 133 ? 3.494 10.107 -10.614 1.00 87.19 133 LEU A N 1
ATOM 1056 C CA . LEU A 1 133 ? 2.686 9.179 -11.419 1.00 87.19 133 LEU A CA 1
ATOM 1057 C C . LEU A 1 133 ? 3.333 8.802 -12.764 1.00 87.19 133 LEU A C 1
ATOM 1059 O O . LEU A 1 133 ? 2.937 7.809 -13.366 1.00 87.19 133 LEU A O 1
ATOM 1063 N N . GLN A 1 134 ? 4.289 9.596 -13.253 1.00 85.94 134 GLN A N 1
ATOM 1064 C CA . GLN A 1 134 ? 4.960 9.390 -14.544 1.00 85.94 134 GLN A CA 1
ATOM 1065 C C . GLN A 1 134 ? 6.281 8.602 -14.455 1.00 85.94 134 GLN A C 1
ATOM 1067 O O . GLN A 1 134 ? 6.849 8.283 -15.503 1.00 85.94 134 GLN A O 1
ATOM 1072 N N . LEU A 1 135 ? 6.786 8.330 -13.244 1.00 76.94 135 LEU A N 1
ATOM 1073 C CA . LEU A 1 135 ? 8.012 7.554 -12.988 1.00 76.94 135 LEU A CA 1
ATOM 1074 C C . LEU A 1 135 ? 7.783 6.042 -13.105 1.00 76.94 135 LEU A C 1
ATOM 1076 O O . LEU A 1 135 ? 8.708 5.372 -13.622 1.00 76.94 135 LEU A O 1
#

Secondary structure (DSSP, 8-state):
-------TTT-----EEEEE-TTSTT--EEEEE--TT-TTHHHHHHHHHHHHHHHHHHHTTT---SGGGHHHHHHHHHHTT---TTPPP-----TTTTTSS-HHHHHHHHHHHHHHHHGGG-EETTEEHHHHHH-

Sequence (135 aa):
YMAMKINRSTVRMNYLYFVSDTHKEGIPVQPIIVCNDGPTMGISRYLGRLLGLLFNDATYCKKFHKGYNVIHTMEFYQKSGQLRPTTLFASFNINDLCLNFSHQQVLDALENFLNSSIGSDHSIQGMTITTILQL

pLDDT: mean 75.86, std 13.86, range [35.38, 92.44]